Protein AF-A0AAF0R8W3-F1 (afdb_monomer)

Foldseek 3Di:
DDDDDDDPDQDPDPVCNVVVCVVVVVVVLVVQVVCCVVVVDWDKDWDADPVRDIDIDTDPVPPPPPVCVVPVPPPVVVVVVVPD

pLDDT: mean 76.19, std 20.66, range [38.41, 95.56]

Solvent-accessible surface area (backbone atoms only — not comparable to full-atom values): 5429 Å² total; per-residue (Å²): 134,84,86,74,91,73,76,100,62,88,65,80,55,64,68,62,36,52,56,47,48,56,55,49,52,53,52,49,54,50,50,49,49,53,47,24,67,76,66,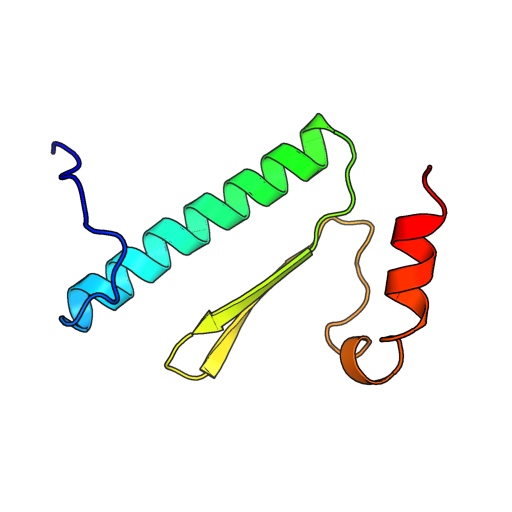72,39,92,45,76,48,81,45,75,42,100,83,71,49,80,45,77,50,57,36,90,87,55,78,68,55,89,70,47,70,81,79,36,70,67,57,59,60,53,60,68,60,69,78,112

Secondary structure (DSSP, 8-state):
-------SS---SHHHHHHHHHHHHHHHHHHHHHHHHHS----EEEEE-TTS-EEEEE-TT----TTTTTT-TTHHHHHHHS--

Organism: Solanum verrucosum (NCBI:txid315347)

Mean predicted aligned error: 10.3 Å

InterPro domains:
  IPR002100 Transcription factor, MADS-box [PF00319] (10-57)
  IPR002100 Transcription factor, MADS-box [PR00404] (3-23)
  IPR002100 Transcription factor, MADS-box [PR00404] (23-38)
  IPR002100 Transcription factor, MADS-box [PR00404] (38-59)
  IPR002100 Transcription factor, MADS-box [PS00350] (3-57)
  IPR002100 Transcription factor, MADS-box [PS50066] (1-61)
  IPR002100 Transcription factor, MADS-box [SM00432] (1-60)
  IPR033896 MADS MEF2-like, N-terminal [cd00265] (3-60)
  IPR036879 Transcription factor, MADS-box superfamily [G3DSA:3.40.1810.10] (13-74)
  IPR036879 Transcription factor, MADS-box superfamily [SSF55455] (3-67)
  IPR050142 MADS-box/MEF2 Transcription Factor [PTHR48019] (3-60)

Radius of gyration: 16.14 Å; Cα contacts (8 Å, |Δi|>4): 46; chains: 1; bounding box: 29×28×39 Å

Nearest PDB structures (foldseek):
  6byy-assembly1_B  TM=8.427E-01  e=4.262E-06  Homo sapiens
  1egw-assembly1_B  TM=8.252E-01  e=3.727E-06  Homo sapiens
  6wc2-assembly2_C  TM=8.352E-01  e=3.986E-06  Homo sapiens
  1hbx-assembly1_A  TM=7.666E-01  e=7.786E-06  Homo sapiens
  1mnm-assembly1_B  TM=7.300E-01  e=5.957E-06  Saccharomyces cerevisiae

Structure (mmCIF, N/CA/C/O backbone):
data_AF-A0AAF0R8W3-F1
#
_entry.id   AF-A0AAF0R8W3-F1
#
loop_
_atom_site.group_PDB
_atom_site.id
_atom_site.type_symbol
_atom_site.label_atom_id
_atom_site.label_alt_id
_atom_site.label_comp_id
_atom_site.label_asym_id
_atom_site.label_entity_id
_atom_site.label_seq_id
_atom_site.pdbx_PDB_ins_code
_atom_site.Cartn_x
_atom_site.Cartn_y
_atom_site.Cartn_z
_atom_site.occupancy
_atom_site.B_iso_or_equiv
_atom_site.auth_seq_id
_atom_site.auth_comp_id
_atom_site.auth_asym_id
_atom_site.auth_atom_id
_atom_site.pdbx_PDB_model_num
ATOM 1 N N . MET A 1 1 ? 10.220 9.554 16.676 1.00 56.62 1 MET A N 1
ATOM 2 C CA . MET A 1 1 ? 9.225 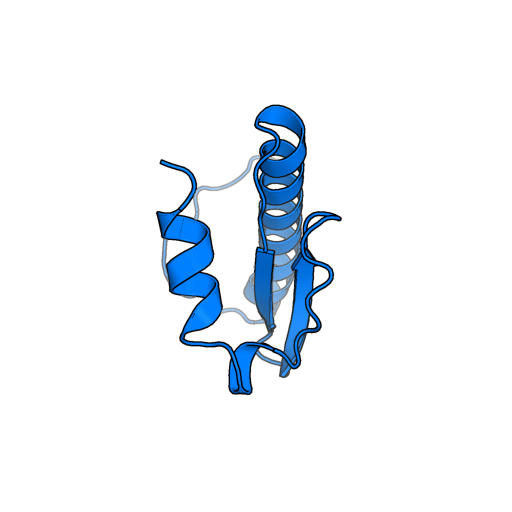8.686 17.350 1.00 56.62 1 MET A CA 1
ATOM 3 C C . MET A 1 1 ? 9.517 7.242 16.952 1.00 56.62 1 MET A C 1
ATOM 5 O O . MET A 1 1 ? 9.505 6.950 15.763 1.00 56.62 1 MET A O 1
ATOM 9 N N . VAL A 1 2 ? 9.872 6.373 17.900 1.00 80.88 2 VAL A N 1
ATOM 10 C CA . VAL A 1 2 ? 10.235 4.969 17.622 1.00 80.88 2 VAL A CA 1
ATOM 11 C C . VAL A 1 2 ? 8.977 4.165 17.279 1.00 80.88 2 VAL A C 1
ATOM 13 O O . VAL A 1 2 ? 7.938 4.317 17.921 1.00 80.88 2 VAL A O 1
ATOM 16 N N . ARG A 1 3 ? 9.046 3.319 16.244 1.00 79.62 3 ARG A N 1
ATOM 17 C CA . ARG A 1 3 ? 7.945 2.427 15.857 1.00 79.62 3 ARG A CA 1
ATOM 18 C C . ARG A 1 3 ? 7.873 1.265 16.849 1.00 79.62 3 ARG A C 1
ATOM 20 O O . ARG A 1 3 ? 8.689 0.354 16.780 1.00 79.62 3 ARG A O 1
ATOM 27 N N . GLY A 1 4 ? 6.888 1.288 17.745 1.00 85.00 4 GLY A N 1
ATOM 28 C CA . GLY A 1 4 ? 6.609 0.159 18.634 1.00 85.00 4 GLY A CA 1
ATOM 29 C C . GLY A 1 4 ? 6.216 -1.100 17.851 1.00 85.00 4 GLY A C 1
ATOM 30 O O . GLY A 1 4 ? 5.532 -1.016 16.823 1.00 85.00 4 GLY A O 1
ATOM 31 N N . LYS A 1 5 ? 6.652 -2.270 18.330 1.00 87.62 5 LYS A N 1
ATOM 32 C CA . LYS A 1 5 ? 6.202 -3.569 17.813 1.00 87.62 5 LYS A CA 1
ATOM 33 C C . LYS A 1 5 ? 4.708 -3.719 18.117 1.00 87.62 5 LYS A C 1
ATOM 35 O O . LYS A 1 5 ? 4.272 -3.441 19.227 1.00 87.62 5 LYS A O 1
ATOM 40 N N . VAL A 1 6 ? 3.929 -4.132 17.121 1.00 89.12 6 VAL A N 1
ATOM 41 C CA . VAL A 1 6 ? 2.486 -4.381 17.261 1.00 89.12 6 VAL A CA 1
ATOM 42 C C . VAL A 1 6 ? 2.249 -5.868 17.052 1.00 89.12 6 VAL A C 1
ATOM 44 O O . VAL A 1 6 ? 2.785 -6.440 16.102 1.00 89.12 6 VAL A O 1
ATOM 47 N N . GLU A 1 7 ? 1.458 -6.486 17.921 1.00 92.81 7 GLU A N 1
ATOM 48 C CA . GLU A 1 7 ? 1.031 -7.877 17.762 1.00 92.81 7 GLU A CA 1
ATOM 49 C C . GLU A 1 7 ? 0.184 -8.055 16.495 1.00 92.81 7 GLU A C 1
ATOM 51 O O . GLU A 1 7 ? -0.588 -7.174 16.107 1.00 92.81 7 GLU A O 1
ATOM 56 N N . MET A 1 8 ? 0.302 -9.213 15.845 1.00 92.88 8 MET A N 1
ATOM 57 C CA . MET A 1 8 ? -0.485 -9.542 14.655 1.00 92.88 8 MET A CA 1
ATOM 58 C C . MET A 1 8 ? -1.867 -10.066 15.049 1.00 92.88 8 MET A C 1
ATOM 60 O O . MET A 1 8 ? -2.198 -11.228 14.853 1.00 92.88 8 MET A O 1
ATOM 64 N N . LYS A 1 9 ? -2.675 -9.168 15.614 1.00 94.81 9 LYS A N 1
ATOM 65 C CA . LYS A 1 9 ? -4.086 -9.383 15.947 1.00 94.81 9 LYS A CA 1
ATOM 66 C C . LYS A 1 9 ? -4.926 -8.181 15.524 1.00 94.81 9 LYS A C 1
ATOM 68 O O . LYS A 1 9 ? -4.400 -7.115 15.189 1.00 94.81 9 LYS A O 1
ATOM 73 N N . ARG A 1 10 ? -6.251 -8.335 15.527 1.00 91.69 10 ARG A N 1
ATOM 74 C CA . ARG A 1 10 ? -7.171 -7.223 15.253 1.00 91.69 10 ARG A CA 1
ATOM 75 C C . ARG A 1 10 ? -6.973 -6.123 16.303 1.00 91.69 10 ARG A C 1
ATOM 77 O O . ARG A 1 10 ? -7.053 -6.381 17.495 1.00 91.69 10 ARG A O 1
ATOM 84 N N . ILE A 1 11 ? -6.760 -4.885 15.854 1.00 94.00 11 ILE A N 1
ATOM 85 C CA . ILE A 1 11 ? -6.685 -3.718 16.747 1.00 94.00 11 ILE A CA 1
ATOM 86 C C . ILE A 1 11 ? -8.095 -3.400 17.249 1.00 94.00 11 ILE A C 1
ATOM 88 O O . ILE A 1 11 ? -8.986 -3.123 16.442 1.00 94.00 11 ILE A O 1
ATOM 92 N N . GLU A 1 12 ? -8.299 -3.420 18.561 1.00 94.81 12 GLU A N 1
ATOM 93 C CA . GLU A 1 12 ? -9.609 -3.191 19.182 1.00 94.81 12 GLU A CA 1
ATOM 94 C C . GLU A 1 12 ? -10.027 -1.721 19.099 1.00 94.81 12 GLU A C 1
ATOM 96 O O . GLU A 1 12 ? -11.104 -1.408 18.581 1.00 94.81 12 GLU A O 1
ATOM 101 N N . ASN A 1 13 ? -9.127 -0.815 19.497 1.00 94.50 13 ASN A N 1
ATOM 102 C CA . ASN A 1 13 ? -9.358 0.626 19.459 1.00 94.50 13 ASN A CA 1
ATOM 103 C C . ASN A 1 13 ? -9.619 1.113 18.021 1.00 94.50 13 ASN A C 1
ATOM 105 O O . ASN A 1 13 ? -8.766 0.988 17.136 1.00 94.50 13 ASN A O 1
ATOM 109 N N . ALA A 1 14 ? -10.800 1.693 17.793 1.00 92.88 14 ALA A N 1
ATOM 110 C CA . ALA A 1 14 ? -11.255 2.106 16.469 1.00 92.88 14 ALA A CA 1
ATOM 111 C C . ALA A 1 14 ? -10.381 3.206 15.840 1.00 92.88 14 ALA A C 1
ATOM 113 O O . ALA A 1 14 ? -10.048 3.115 14.656 1.00 92.88 14 ALA A O 1
ATOM 114 N N . THR A 1 15 ? -9.951 4.199 16.622 1.00 94.56 15 THR A N 1
ATOM 115 C CA . THR A 1 15 ? -9.102 5.306 16.154 1.00 94.56 15 THR A CA 1
ATOM 116 C C . THR A 1 15 ? -7.726 4.793 15.742 1.00 94.56 15 THR A C 1
ATOM 118 O O . THR A 1 15 ? -7.277 5.033 14.618 1.00 94.56 15 THR A O 1
ATOM 121 N N . SER A 1 16 ? -7.086 3.991 16.599 1.00 93.25 16 SER A N 1
ATOM 122 C CA . SER A 1 16 ? -5.799 3.357 16.293 1.00 93.25 16 SER A CA 1
ATOM 123 C C . SER A 1 16 ? -5.903 2.419 15.091 1.00 93.25 16 SER A C 1
ATOM 125 O O . SER A 1 16 ? -4.996 2.383 14.256 1.00 93.25 16 SER A O 1
ATOM 127 N N . ARG A 1 17 ? -7.023 1.698 14.946 1.00 93.88 17 ARG A N 1
ATOM 128 C CA . ARG A 1 17 ? -7.294 0.835 13.791 1.00 93.88 17 ARG A CA 1
ATOM 129 C C . ARG A 1 17 ? -7.418 1.643 12.501 1.00 93.88 17 ARG A C 1
ATOM 131 O O . ARG A 1 17 ? -6.814 1.255 11.506 1.00 93.88 17 ARG A O 1
ATOM 138 N N . GLN A 1 18 ? -8.131 2.769 12.512 1.00 93.56 18 GLN A N 1
ATOM 139 C CA . GLN A 1 18 ? -8.290 3.636 11.341 1.00 93.56 18 GLN A CA 1
ATOM 140 C C . GLN A 1 18 ? -6.959 4.262 10.909 1.00 93.56 18 GLN A C 1
ATOM 142 O O . GLN A 1 18 ? -6.605 4.200 9.732 1.00 93.56 18 GLN A O 1
ATOM 147 N N . VAL A 1 19 ? -6.184 4.809 11.849 1.00 93.75 19 VAL A N 1
ATOM 148 C CA . VAL A 1 19 ? -4.855 5.371 11.555 1.00 93.75 19 VAL A CA 1
ATOM 149 C C . VAL A 1 19 ? -3.916 4.287 11.023 1.00 93.75 19 VAL A C 1
ATOM 151 O O . VAL A 1 19 ? -3.221 4.496 10.026 1.00 93.75 19 VAL A O 1
ATOM 154 N N . THR A 1 20 ? -3.914 3.108 11.653 1.00 93.88 20 THR A N 1
ATOM 155 C CA . THR A 1 20 ? -3.094 1.975 11.206 1.00 93.88 20 THR A CA 1
ATOM 156 C C . THR A 1 20 ? -3.503 1.497 9.819 1.00 93.88 20 THR A C 1
ATOM 158 O O . THR A 1 20 ? -2.626 1.261 8.991 1.00 93.88 20 THR A O 1
ATOM 161 N N . PHE A 1 21 ? -4.805 1.396 9.541 1.00 93.94 21 PHE A N 1
ATOM 162 C CA . PHE A 1 21 ? -5.326 1.044 8.224 1.00 93.94 21 PHE A CA 1
ATOM 163 C C . PHE A 1 21 ? -4.811 2.017 7.164 1.00 93.94 21 PHE A C 1
ATOM 165 O O . PHE A 1 21 ? -4.207 1.576 6.193 1.00 93.94 21 PHE A O 1
ATOM 172 N N . SER A 1 22 ? -4.945 3.328 7.384 1.00 94.00 22 SER A N 1
ATOM 173 C CA . SER A 1 22 ? -4.460 4.342 6.442 1.00 94.00 22 SER A CA 1
ATOM 174 C C 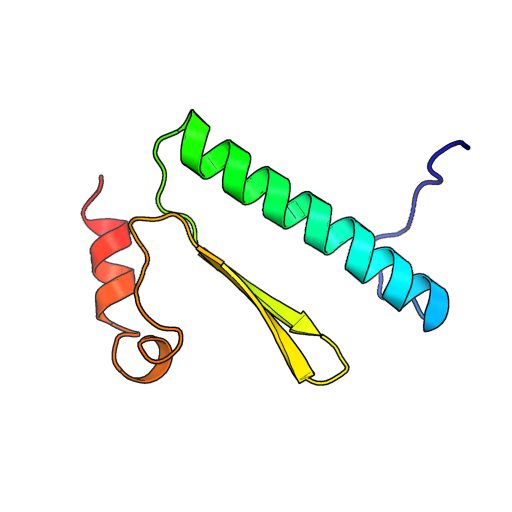. SER A 1 22 ? -2.955 4.223 6.185 1.00 94.00 22 SER A C 1
ATOM 176 O O . SER A 1 22 ? -2.530 4.204 5.031 1.00 94.00 22 SER A O 1
ATOM 178 N N . LYS A 1 23 ? -2.145 4.074 7.244 1.00 94.44 23 LYS A N 1
ATOM 179 C CA . LYS A 1 23 ? -0.684 3.933 7.124 1.00 94.44 23 LYS A CA 1
ATOM 180 C C . LYS A 1 23 ? -0.283 2.645 6.397 1.00 94.44 23 LYS A C 1
ATOM 182 O O . LYS A 1 23 ? 0.538 2.692 5.484 1.00 94.44 23 LYS A O 1
ATOM 187 N N . ARG A 1 24 ? -0.859 1.496 6.775 1.00 94.69 24 ARG A N 1
ATOM 188 C CA . ARG A 1 24 ? -0.533 0.193 6.168 1.00 94.69 24 ARG A CA 1
ATOM 189 C C . ARG A 1 24 ? -1.010 0.109 4.723 1.00 94.69 24 ARG A C 1
ATOM 191 O O . ARG A 1 24 ? -0.230 -0.307 3.879 1.00 94.69 24 ARG A O 1
ATOM 198 N N . ARG A 1 25 ? -2.231 0.563 4.427 1.00 94.94 25 ARG A N 1
ATOM 199 C CA . ARG A 1 25 ? -2.783 0.631 3.065 1.00 94.94 25 ARG A CA 1
ATOM 200 C C . ARG A 1 25 ? -1.851 1.403 2.134 1.00 94.94 25 ARG A C 1
ATOM 202 O O . ARG A 1 25 ? -1.496 0.891 1.081 1.00 94.94 25 ARG A O 1
ATOM 209 N N . ASN A 1 26 ? -1.407 2.592 2.551 1.00 95.12 26 ASN A N 1
ATOM 210 C CA . ASN A 1 26 ? -0.477 3.400 1.759 1.00 95.12 26 ASN A CA 1
ATOM 211 C C . ASN A 1 26 ? 0.867 2.681 1.554 1.00 95.12 26 ASN A C 1
ATOM 213 O O . ASN A 1 26 ? 1.410 2.695 0.454 1.00 95.12 26 ASN A O 1
ATOM 217 N N . GLY A 1 27 ? 1.390 2.024 2.595 1.00 95.56 27 GLY A N 1
ATOM 218 C CA . GLY A 1 27 ? 2.621 1.235 2.497 1.00 95.56 27 GLY A CA 1
ATOM 219 C C . GLY A 1 27 ? 2.509 0.059 1.521 1.00 95.56 27 GLY A C 1
ATOM 220 O O . GLY A 1 27 ? 3.407 -0.140 0.710 1.00 95.56 27 GLY A O 1
ATOM 221 N N . VAL A 1 28 ? 1.401 -0.685 1.562 1.00 94.50 28 VAL A N 1
ATOM 222 C CA . VAL A 1 28 ? 1.143 -1.811 0.649 1.00 94.50 28 VAL A CA 1
ATOM 223 C C . VAL A 1 28 ? 0.982 -1.322 -0.787 1.00 94.50 28 VAL A C 1
ATOM 225 O O . VAL A 1 28 ? 1.616 -1.879 -1.674 1.00 94.50 28 VAL A O 1
ATOM 228 N N . MET A 1 29 ? 0.210 -0.255 -1.023 1.00 93.06 29 MET A N 1
ATOM 229 C CA . MET A 1 29 ? 0.075 0.335 -2.363 1.00 93.06 29 MET A CA 1
ATOM 230 C C . MET A 1 29 ? 1.429 0.765 -2.929 1.00 93.06 29 MET A C 1
ATOM 232 O O . MET A 1 29 ? 1.730 0.472 -4.081 1.00 93.06 29 MET A O 1
ATOM 236 N N . LYS A 1 30 ? 2.280 1.396 -2.109 1.00 95.38 30 LYS A N 1
ATOM 237 C CA . LYS A 1 30 ? 3.630 1.777 -2.533 1.00 95.38 30 LYS A CA 1
ATOM 238 C C . LYS A 1 30 ? 4.469 0.553 -2.913 1.00 95.38 30 LYS A C 1
ATOM 240 O O . LYS A 1 30 ? 5.153 0.586 -3.926 1.00 95.38 30 LYS A O 1
ATOM 245 N N . LYS A 1 31 ? 4.392 -0.533 -2.138 1.00 94.50 31 LYS A N 1
ATOM 246 C CA . LYS A 1 31 ? 5.107 -1.780 -2.446 1.00 94.50 31 LYS A CA 1
ATOM 247 C C . LYS A 1 31 ? 4.591 -2.476 -3.700 1.00 94.50 31 LYS A C 1
ATOM 249 O O . LYS A 1 31 ? 5.403 -2.950 -4.483 1.00 94.50 31 LYS A O 1
ATOM 254 N N . ALA A 1 32 ? 3.278 -2.493 -3.914 1.00 90.62 32 ALA A N 1
ATOM 255 C CA . ALA A 1 32 ? 2.681 -3.010 -5.142 1.00 90.62 32 ALA A CA 1
ATOM 256 C C . ALA A 1 32 ? 3.150 -2.213 -6.369 1.00 90.62 32 ALA A C 1
ATOM 258 O O . ALA A 1 32 ? 3.514 -2.805 -7.381 1.00 90.62 32 ALA A O 1
ATOM 259 N N . TYR A 1 33 ? 3.219 -0.884 -6.249 1.00 92.00 33 TYR A N 1
ATOM 260 C CA . TYR A 1 33 ? 3.768 -0.018 -7.288 1.00 92.00 33 TYR A CA 1
ATOM 261 C C . TYR A 1 33 ? 5.257 -0.286 -7.545 1.00 92.00 33 TYR A C 1
ATOM 263 O O . TYR A 1 33 ? 5.635 -0.548 -8.683 1.00 92.00 33 TYR A O 1
ATOM 271 N N . GLU A 1 34 ? 6.091 -0.289 -6.498 1.00 94.19 34 GLU A N 1
ATOM 272 C CA . GLU A 1 34 ? 7.525 -0.607 -6.603 1.00 94.19 34 GLU A CA 1
ATOM 273 C C . GLU A 1 34 ? 7.740 -1.953 -7.313 1.00 94.19 34 GLU A C 1
ATOM 275 O O . GLU A 1 34 ? 8.535 -2.026 -8.242 1.00 94.19 34 GLU A O 1
ATOM 280 N N . LEU A 1 35 ? 6.986 -2.992 -6.940 1.00 90.12 35 LEU A N 1
ATOM 281 C CA . LEU A 1 35 ? 7.069 -4.312 -7.567 1.00 90.12 35 LEU A CA 1
ATOM 282 C C . LEU A 1 35 ? 6.669 -4.282 -9.048 1.00 90.12 35 LEU A C 1
ATOM 284 O O . LEU A 1 35 ? 7.358 -4.868 -9.879 1.00 90.12 35 LEU A O 1
ATOM 288 N N . SER A 1 36 ? 5.580 -3.582 -9.378 1.00 87.88 36 SER A N 1
ATOM 289 C CA . SER A 1 36 ? 5.118 -3.474 -10.764 1.00 87.88 36 SER A CA 1
ATOM 290 C C . SER A 1 36 ? 6.142 -2.793 -11.670 1.00 87.88 36 SER A C 1
ATOM 292 O O . SER A 1 36 ? 6.319 -3.218 -12.802 1.00 87.88 36 SER A O 1
ATOM 294 N N . VAL A 1 37 ? 6.856 -1.782 -11.162 1.00 88.62 37 VAL A N 1
ATOM 295 C CA . VAL A 1 37 ? 7.870 -1.055 -11.937 1.00 88.62 37 VAL A CA 1
ATOM 296 C C . VAL A 1 37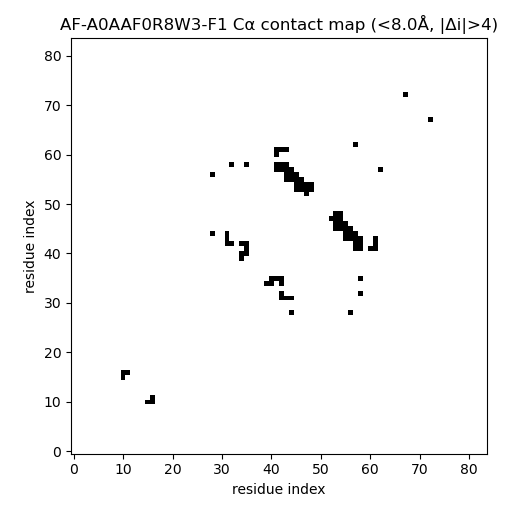 ? 9.187 -1.828 -12.002 1.00 88.62 37 VAL A C 1
ATOM 298 O O . VAL A 1 37 ? 9.787 -1.911 -13.066 1.00 88.62 37 VAL A O 1
ATOM 301 N N . LEU A 1 38 ? 9.651 -2.396 -10.884 1.00 93.00 38 LEU A N 1
ATOM 302 C CA . LEU A 1 38 ? 10.961 -3.055 -10.814 1.00 93.00 38 LEU A CA 1
ATOM 303 C C . LEU A 1 38 ? 11.010 -4.383 -11.571 1.00 93.00 38 LEU A C 1
ATOM 305 O O . LEU A 1 38 ? 12.058 -4.739 -12.100 1.00 93.00 38 LEU A O 1
ATOM 309 N N . CYS A 1 39 ? 9.904 -5.124 -11.592 1.00 90.00 39 CYS A N 1
ATOM 310 C CA . CYS A 1 39 ? 9.848 -6.464 -12.177 1.00 90.00 39 CYS A CA 1
ATOM 311 C C . CYS A 1 39 ? 8.972 -6.535 -13.434 1.00 90.00 39 CYS A C 1
ATOM 313 O O . CYS A 1 39 ? 8.688 -7.632 -13.899 1.00 90.00 39 CYS A O 1
ATOM 315 N N . ASP A 1 40 ? 8.492 -5.390 -13.929 1.00 84.75 40 ASP A N 1
ATOM 316 C CA . ASP A 1 40 ? 7.484 -5.285 -14.991 1.00 84.75 40 ASP A CA 1
ATOM 317 C C . ASP A 1 40 ? 6.251 -6.195 -14.786 1.00 84.75 40 ASP A C 1
ATOM 319 O O . ASP A 1 40 ? 5.641 -6.723 -15.718 1.00 84.75 40 ASP A O 1
ATOM 323 N N . ALA A 1 41 ? 5.889 -6.414 -13.520 1.00 81.12 41 ALA A N 1
ATOM 324 C CA . ALA A 1 41 ? 4.836 -7.340 -13.139 1.00 81.12 41 ALA A CA 1
ATOM 325 C C . ALA A 1 41 ? 3.455 -6.671 -13.200 1.00 81.12 41 ALA A C 1
ATOM 327 O O . ALA A 1 41 ? 3.252 -5.538 -12.746 1.00 81.12 41 ALA A O 1
ATOM 328 N N . GLN A 1 42 ? 2.460 -7.408 -13.695 1.00 81.69 42 GLN A N 1
ATOM 329 C CA . GLN A 1 42 ? 1.062 -6.994 -13.608 1.00 81.69 42 GLN A CA 1
ATOM 330 C C . GLN A 1 42 ? 0.541 -7.247 -12.188 1.00 81.69 42 GLN A C 1
ATOM 332 O O . GLN A 1 42 ? 0.453 -8.387 -11.740 1.00 81.69 42 GLN A O 1
ATOM 337 N N . VAL A 1 43 ? 0.207 -6.174 -11.468 1.00 82.50 43 VAL A N 1
ATOM 338 C CA . VAL A 1 43 ? -0.250 -6.232 -10.071 1.00 82.50 43 VAL A CA 1
ATOM 339 C C . VAL A 1 43 ? -1.563 -5.467 -9.921 1.00 82.50 43 VAL A C 1
ATOM 341 O O . VAL A 1 43 ? -1.664 -4.320 -10.361 1.00 82.50 43 VAL A O 1
ATOM 344 N N . ALA A 1 44 ? -2.538 -6.080 -9.247 1.00 85.88 44 ALA A N 1
ATOM 345 C CA . ALA A 1 44 ? -3.780 -5.447 -8.807 1.00 85.88 44 ALA A CA 1
ATOM 346 C C . ALA A 1 44 ? -3.994 -5.662 -7.301 1.00 85.88 44 ALA A C 1
ATOM 348 O O . ALA A 1 44 ? -3.655 -6.708 -6.749 1.00 85.88 44 ALA A O 1
ATOM 349 N N . LEU A 1 45 ? -4.561 -4.660 -6.628 1.00 85.19 45 LEU A N 1
ATOM 350 C CA . LEU A 1 45 ? -4.854 -4.675 -5.196 1.00 85.19 45 LEU A CA 1
ATOM 351 C C . LEU A 1 45 ? -6.242 -4.084 -4.946 1.00 85.19 45 LEU A C 1
ATOM 353 O O . LEU A 1 45 ? -6.515 -2.957 -5.356 1.00 85.19 45 LEU A O 1
ATOM 357 N N . ILE A 1 46 ? -7.084 -4.811 -4.211 1.00 87.81 46 ILE A N 1
ATOM 358 C CA . ILE A 1 46 ? -8.430 -4.383 -3.814 1.00 87.81 46 ILE A CA 1
ATOM 359 C C . ILE A 1 46 ? -8.530 -4.439 -2.288 1.00 87.81 46 ILE A C 1
ATOM 361 O O . ILE A 1 46 ? -8.233 -5.460 -1.671 1.00 87.81 46 ILE A O 1
ATOM 365 N N . ILE A 1 47 ? -8.929 -3.332 -1.659 1.00 87.94 47 ILE A N 1
ATOM 366 C CA . ILE A 1 47 ? -9.063 -3.214 -0.204 1.00 87.94 47 ILE A CA 1
ATOM 367 C C . ILE A 1 47 ? -10.408 -2.579 0.137 1.00 87.94 47 ILE A C 1
ATOM 369 O O . ILE A 1 47 ? -10.679 -1.435 -0.226 1.00 87.94 47 ILE A O 1
ATOM 373 N N . PHE A 1 48 ? -11.200 -3.278 0.946 1.00 87.62 48 PHE A N 1
ATOM 374 C CA . PHE A 1 48 ? -12.424 -2.742 1.531 1.00 87.62 48 PHE A CA 1
ATOM 375 C C . PHE A 1 48 ? -12.168 -2.210 2.940 1.00 87.62 48 PHE A C 1
ATOM 377 O O . PHE A 1 48 ? -11.580 -2.873 3.797 1.00 87.62 48 PHE A O 1
ATOM 384 N N . SER A 1 49 ? -12.616 -0.986 3.199 1.00 87.56 49 SER A N 1
ATOM 385 C CA . SER A 1 49 ? -12.682 -0.451 4.557 1.00 87.56 49 SER A CA 1
ATOM 386 C C . SER A 1 49 ? -13.861 -1.050 5.321 1.00 87.56 49 SER A C 1
ATOM 388 O O . SER A 1 49 ? -14.886 -1.375 4.733 1.00 87.56 49 SER A O 1
ATOM 390 N N . GLN A 1 50 ? -13.786 -1.053 6.656 1.00 80.94 50 GLN A N 1
ATOM 391 C CA . GLN A 1 50 ? -14.936 -1.361 7.522 1.00 80.94 50 GLN A CA 1
ATOM 392 C C . GLN A 1 50 ? -16.145 -0.441 7.274 1.00 80.94 50 GLN A C 1
ATOM 394 O O . GLN A 1 50 ? -17.259 -0.800 7.625 1.00 80.94 50 GLN A O 1
ATOM 399 N N . LYS A 1 51 ? -15.933 0.735 6.666 1.00 83.50 51 LYS A N 1
ATOM 400 C CA . LYS A 1 51 ? -17.000 1.666 6.262 1.00 83.50 51 LYS A CA 1
ATOM 401 C C . LYS A 1 51 ? -17.528 1.413 4.839 1.00 83.50 51 LYS A C 1
ATOM 403 O O . LYS A 1 51 ? -18.143 2.303 4.269 1.00 83.50 51 LYS A O 1
ATOM 408 N N . GLY A 1 52 ? -17.191 0.280 4.218 1.00 81.06 52 GLY A N 1
ATOM 409 C CA . GLY A 1 52 ? -17.602 -0.056 2.849 1.00 81.06 52 GLY A CA 1
ATOM 410 C C . GLY A 1 52 ? -16.891 0.733 1.744 1.00 81.06 52 GLY A C 1
ATOM 411 O O . GLY A 1 52 ? -17.210 0.571 0.574 1.00 81.06 52 GLY A O 1
ATOM 412 N N . LYS A 1 53 ? -15.907 1.581 2.078 1.00 87.25 53 LYS A N 1
ATOM 413 C CA . LYS A 1 53 ? -15.123 2.310 1.069 1.00 87.25 53 LYS A CA 1
ATOM 414 C C . LYS A 1 53 ? -14.172 1.364 0.338 1.00 87.25 53 LYS A C 1
ATOM 416 O O . LYS A 1 53 ? -13.347 0.719 0.992 1.00 87.25 53 LYS A O 1
ATOM 421 N N . LEU A 1 54 ? -14.274 1.341 -0.988 1.00 85.56 54 LEU A N 1
ATOM 422 C CA . LEU A 1 54 ? -13.374 0.630 -1.891 1.00 85.56 54 LEU A CA 1
ATOM 423 C C . LEU A 1 54 ? -12.095 1.443 -2.113 1.00 85.56 54 LEU A C 1
ATOM 425 O O . LEU A 1 54 ? -12.137 2.637 -2.407 1.00 85.56 54 LEU A O 1
ATOM 429 N N . PHE A 1 55 ? -10.953 0.781 -1.988 1.00 87.12 55 PHE A N 1
ATOM 430 C CA . PHE A 1 55 ? -9.656 1.307 -2.381 1.00 87.12 55 PHE A CA 1
ATOM 431 C C . PHE A 1 55 ? -8.993 0.318 -3.326 1.00 87.12 55 PHE A C 1
ATOM 433 O O . PHE A 1 55 ? -8.804 -0.839 -2.958 1.00 87.12 55 PHE A O 1
ATOM 440 N N . GLN A 1 56 ? -8.613 0.785 -4.510 1.00 85.75 56 GLN A N 1
ATOM 441 C CA . GLN A 1 56 ? -8.010 -0.055 -5.537 1.00 85.75 56 GLN A CA 1
ATOM 442 C C . GLN A 1 56 ? -6.698 0.539 -6.046 1.00 85.75 56 GLN A C 1
ATOM 444 O O . GLN A 1 56 ? -6.530 1.758 -6.084 1.00 85.75 56 GLN A O 1
ATOM 449 N N . PHE A 1 57 ? -5.776 -0.338 -6.422 1.00 86.81 57 PHE A N 1
ATOM 450 C CA . PHE A 1 57 ? -4.564 -0.016 -7.166 1.00 86.81 57 PHE A CA 1
ATOM 451 C C . PHE A 1 57 ? -4.416 -1.031 -8.296 1.00 86.81 57 PHE A C 1
ATOM 453 O O . PHE A 1 57 ? -4.657 -2.220 -8.086 1.00 86.81 57 PHE A O 1
ATOM 460 N N . SER A 1 58 ? -4.008 -0.559 -9.469 1.00 84.56 58 SER A N 1
ATOM 461 C CA . SER A 1 58 ? -3.768 -1.399 -10.632 1.00 84.56 58 SER A CA 1
ATOM 462 C C . SER A 1 58 ? -2.585 -0.864 -11.427 1.00 84.56 58 SER A C 1
ATOM 464 O O . SER A 1 58 ? -2.480 0.347 -11.634 1.00 84.56 58 SER A O 1
ATOM 466 N N . SER A 1 59 ? -1.692 -1.754 -11.855 1.00 80.38 59 SER A N 1
ATOM 467 C CA . SER A 1 59 ? -0.662 -1.428 -12.846 1.00 80.38 59 SER A CA 1
ATOM 468 C C . SER A 1 59 ? -1.327 -1.101 -14.190 1.00 80.38 59 SER A C 1
ATOM 470 O O . SER A 1 59 ? -2.354 -1.681 -14.530 1.00 80.38 59 SER A O 1
ATOM 472 N N . SER A 1 60 ? -0.763 -0.174 -14.964 1.00 64.75 60 SER A N 1
ATOM 473 C CA . SER A 1 60 ? -1.348 0.447 -16.169 1.00 64.75 60 SER A CA 1
ATOM 474 C C . SER A 1 60 ? -1.820 -0.522 -17.264 1.00 64.75 60 SER A C 1
ATOM 476 O O . SER A 1 60 ? -2.635 -0.134 -18.098 1.00 64.75 60 SER A O 1
ATOM 478 N N . ARG A 1 61 ? -1.370 -1.784 -17.260 1.00 57.50 61 ARG A N 1
ATOM 479 C CA . ARG A 1 61 ? -1.870 -2.832 -18.176 1.00 57.50 61 ARG A CA 1
ATOM 480 C C . ARG A 1 61 ? -3.162 -3.504 -17.703 1.00 57.50 61 ARG A C 1
ATOM 482 O O . ARG A 1 61 ? -3.904 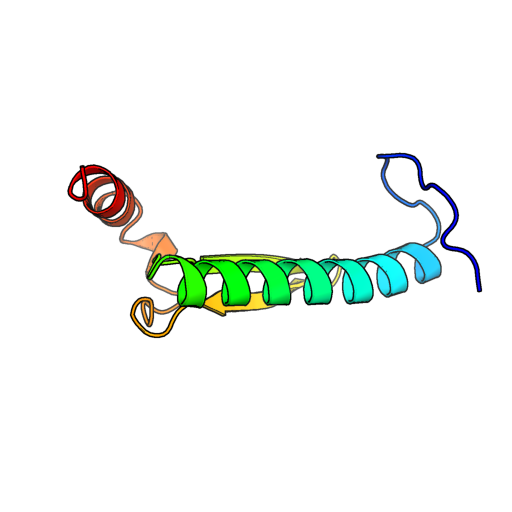-4.044 -18.512 1.00 57.50 61 ARG A O 1
ATOM 489 N N . LEU A 1 62 ? -3.457 -3.434 -16.409 1.00 54.75 62 LEU A N 1
ATOM 490 C CA . LEU A 1 62 ? -4.667 -3.943 -15.773 1.00 54.75 62 LEU A CA 1
ATOM 491 C C . LEU A 1 62 ? -5.694 -2.807 -15.628 1.00 54.75 62 LEU A C 1
ATOM 493 O O . LEU A 1 62 ? -6.207 -2.537 -14.546 1.00 54.75 62 LEU A O 1
ATOM 497 N N . HIS A 1 63 ? -6.038 -2.130 -16.723 1.00 49.53 63 HIS A N 1
ATOM 498 C CA . HIS A 1 63 ? -7.268 -1.330 -16.776 1.00 49.53 63 HIS A CA 1
ATOM 499 C C . HIS A 1 63 ? -8.469 -2.240 -17.093 1.00 49.53 63 HIS A C 1
ATOM 501 O O . HIS A 1 63 ? -9.321 -1.912 -17.913 1.00 49.53 63 HIS A O 1
ATOM 507 N N . LEU A 1 64 ? -8.512 -3.428 -16.478 1.00 47.47 64 LEU A N 1
ATOM 508 C CA . LEU A 1 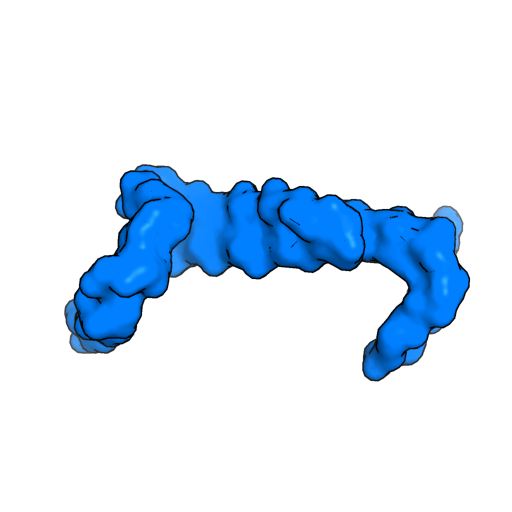64 ? -9.734 -4.210 -16.416 1.00 47.47 64 LEU A CA 1
ATOM 509 C C . LEU A 1 64 ? -10.515 -3.654 -15.234 1.00 47.47 6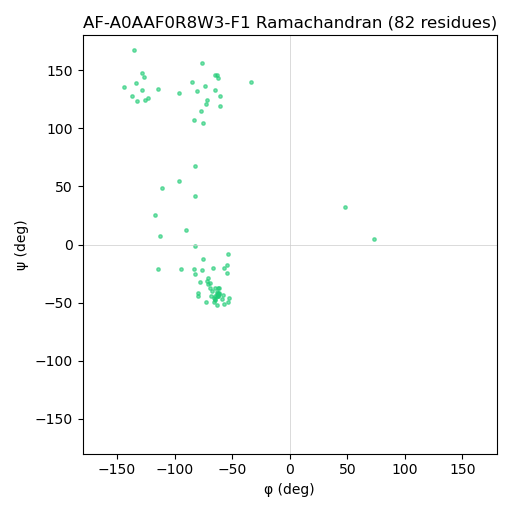4 LEU A C 1
ATOM 511 O O . LEU A 1 64 ? -10.125 -3.782 -14.074 1.00 47.47 64 LEU A O 1
ATOM 515 N N . THR A 1 65 ? -11.566 -2.936 -15.596 1.00 41.47 65 THR A N 1
ATOM 516 C CA . THR A 1 65 ? -12.624 -2.430 -14.740 1.00 41.47 65 THR A CA 1
ATOM 517 C C . THR A 1 65 ? -12.921 -3.391 -13.589 1.00 41.47 65 THR A C 1
ATOM 519 O O . THR A 1 65 ? -12.985 -4.609 -13.760 1.00 41.47 65 THR A O 1
ATOM 522 N N . ALA A 1 66 ? -13.155 -2.830 -12.403 1.00 46.78 66 ALA A N 1
ATOM 523 C CA . ALA A 1 66 ? -13.639 -3.561 -11.232 1.00 46.78 66 ALA A CA 1
ATOM 524 C C . ALA A 1 66 ? -14.940 -4.364 -11.501 1.00 46.78 66 ALA A C 1
ATOM 526 O O . ALA A 1 66 ? -15.326 -5.196 -10.681 1.00 46.78 66 ALA A O 1
ATOM 527 N N . ASP A 1 67 ? -15.565 -4.176 -12.668 1.00 42.44 67 ASP A N 1
ATOM 528 C CA . ASP A 1 67 ? -16.711 -4.927 -13.184 1.00 42.44 67 ASP A CA 1
ATOM 529 C C . ASP A 1 67 ? -16.361 -6.329 -13.726 1.00 42.44 67 ASP A C 1
ATOM 531 O O . ASP A 1 67 ? -17.219 -7.209 -13.755 1.00 42.44 67 ASP A O 1
ATOM 535 N N . ALA A 1 68 ? -15.106 -6.601 -14.107 1.00 45.06 68 ALA A N 1
ATOM 536 C CA . ALA A 1 68 ? -14.717 -7.892 -14.690 1.00 45.06 68 ALA A CA 1
ATOM 537 C C . ALA A 1 68 ? -14.607 -9.038 -13.662 1.00 45.06 68 ALA A C 1
ATOM 539 O O . ALA A 1 68 ? -14.565 -10.211 -14.035 1.00 45.06 68 ALA A O 1
ATOM 540 N N . THR A 1 69 ? -14.610 -8.729 -12.361 1.00 46.47 69 THR A N 1
ATOM 541 C CA . THR A 1 69 ? -14.552 -9.736 -11.287 1.00 46.47 69 THR A CA 1
ATOM 542 C C . THR A 1 69 ? -15.807 -10.621 -11.227 1.00 46.47 69 THR A C 1
ATOM 544 O O . THR A 1 69 ? -15.742 -11.718 -10.681 1.00 46.47 69 THR A O 1
ATOM 547 N N . LEU A 1 70 ? -16.938 -10.179 -11.799 1.00 44.84 70 LEU A N 1
ATOM 548 C CA . LEU A 1 70 ? -18.202 -10.932 -11.793 1.00 44.84 70 LEU A CA 1
ATOM 549 C C . LEU A 1 70 ? -18.428 -11.800 -13.044 1.00 44.84 70 LEU A C 1
ATOM 551 O O . LEU A 1 70 ? -19.178 -12.767 -12.959 1.00 44.84 70 LEU A O 1
ATOM 555 N N . SER A 1 71 ? -17.764 -11.527 -14.173 1.00 44.56 71 SER A N 1
ATOM 556 C CA . SER A 1 71 ? -17.915 -12.312 -15.416 1.00 44.56 71 SER A CA 1
ATOM 557 C C . SER A 1 71 ? -16.657 -13.083 -15.844 1.00 44.56 71 SER A C 1
ATOM 559 O O . SER A 1 71 ? -16.773 -14.071 -16.565 1.00 44.56 71 SER A O 1
ATOM 561 N N . HIS A 1 72 ? -15.459 -12.701 -15.380 1.00 46.00 72 HIS A N 1
ATOM 562 C CA . HIS A 1 72 ? -14.171 -13.244 -15.851 1.00 46.00 72 HIS A CA 1
ATOM 563 C C . HIS A 1 72 ? -13.357 -13.985 -14.779 1.00 46.00 72 HIS A C 1
ATOM 565 O O . HIS A 1 72 ? -12.139 -14.120 -14.914 1.00 46.00 72 HIS A O 1
ATOM 571 N N . GLY A 1 73 ? -14.005 -14.528 -13.741 1.00 41.94 73 GLY A N 1
ATOM 572 C CA . GLY A 1 73 ? -13.343 -15.385 -12.745 1.00 41.94 73 GLY A CA 1
ATOM 573 C C . GLY A 1 73 ? -12.593 -16.580 -13.357 1.00 41.94 73 GLY 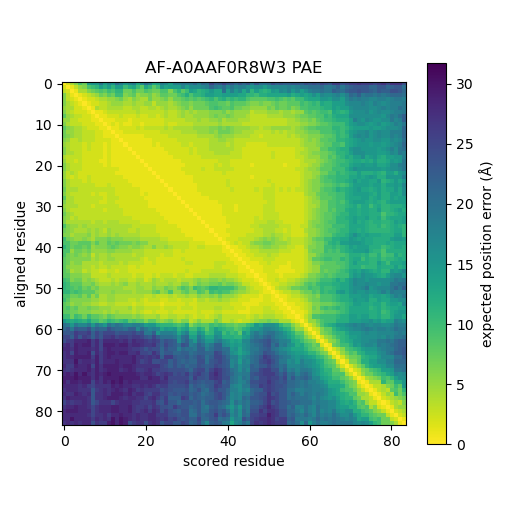A C 1
ATOM 574 O O . GLY A 1 73 ? -11.614 -17.049 -12.784 1.00 41.94 73 GLY A O 1
ATOM 575 N N . LEU A 1 74 ? -12.989 -17.019 -14.558 1.00 43.81 74 LEU A N 1
ATOM 576 C CA . LEU A 1 74 ? -12.267 -18.040 -15.314 1.00 43.81 74 LEU A CA 1
ATOM 577 C C . LEU A 1 74 ? -11.038 -17.473 -16.049 1.00 43.81 74 LEU A C 1
ATOM 579 O O . LEU A 1 74 ? -9.987 -18.089 -16.018 1.00 43.81 74 LEU A O 1
ATOM 583 N N . PHE A 1 75 ? -11.109 -16.293 -16.671 1.00 42.00 75 PHE A N 1
ATOM 584 C CA . PHE A 1 75 ? -10.082 -15.831 -17.623 1.00 42.00 75 PHE A CA 1
ATOM 585 C C . PHE A 1 75 ? -8.798 -15.305 -16.954 1.00 42.00 75 PHE A C 1
ATOM 587 O O . PHE A 1 75 ? -7.700 -15.484 -17.478 1.00 42.00 75 PHE A O 1
ATOM 594 N N . VAL A 1 76 ? -8.911 -14.700 -15.765 1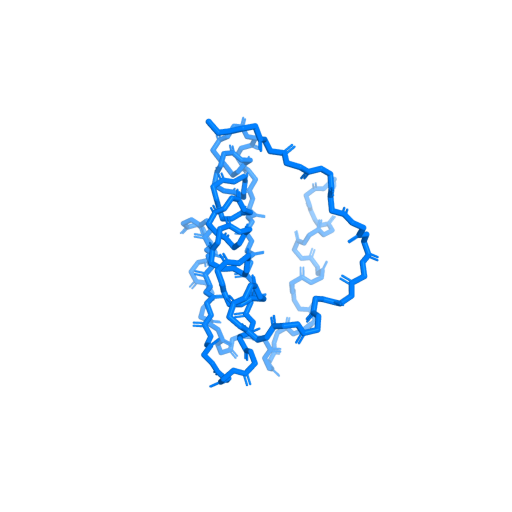.00 48.19 76 VAL A N 1
ATOM 595 C CA . VAL A 1 76 ? -7.750 -14.172 -15.018 1.00 48.19 76 VAL A CA 1
ATOM 596 C C . VAL A 1 76 ? -6.858 -15.303 -14.497 1.00 48.19 76 VAL A C 1
ATOM 598 O O . VAL A 1 76 ? -5.636 -15.165 -14.481 1.00 48.19 76 VAL A O 1
ATOM 601 N N . LEU A 1 77 ? -7.450 -16.449 -14.145 1.00 44.22 77 LEU A N 1
ATOM 602 C CA . LEU A 1 77 ? -6.692 -17.636 -13.752 1.00 44.22 77 LEU A CA 1
ATOM 603 C C . LEU A 1 77 ? -5.864 -18.186 -14.929 1.00 44.22 77 LEU A C 1
ATOM 605 O O . LEU A 1 77 ? -4.720 -18.580 -14.733 1.00 44.22 77 LEU A O 1
ATOM 609 N N . PHE A 1 78 ? -6.397 -18.141 -16.158 1.00 40.66 78 PHE A N 1
ATOM 610 C CA . PHE A 1 78 ? -5.662 -18.560 -17.359 1.00 40.66 78 PHE A CA 1
ATOM 611 C C . PHE A 1 78 ? -4.516 -17.602 -17.717 1.00 40.66 78 PHE A C 1
ATOM 613 O O . PHE A 1 78 ? -3.445 -18.055 -18.115 1.00 40.66 78 PHE A O 1
ATOM 620 N N . TYR A 1 79 ? -4.694 -16.289 -17.539 1.00 40.00 79 TYR A N 1
ATOM 621 C CA . TYR A 1 79 ? -3.662 -15.316 -17.919 1.00 40.00 79 TYR A CA 1
ATOM 622 C C . TYR A 1 79 ? -2.438 -15.342 -16.988 1.00 40.00 79 TYR A C 1
ATOM 624 O O . TYR A 1 79 ? -1.317 -15.130 -17.441 1.00 40.00 79 TYR A O 1
ATOM 632 N N . VAL A 1 80 ? -2.629 -15.657 -15.700 1.00 44.09 80 VAL A N 1
ATOM 633 C CA . VAL A 1 80 ? -1.519 -15.845 -14.746 1.00 44.09 80 VAL A CA 1
ATOM 634 C C . VAL A 1 80 ? -0.740 -17.141 -15.025 1.00 44.09 80 VAL A C 1
ATOM 636 O O . VAL A 1 80 ? 0.459 -17.186 -14.772 1.00 44.09 80 VAL A O 1
ATOM 639 N N . VAL A 1 81 ? -1.380 -18.174 -15.587 1.00 41.91 81 VAL A N 1
ATOM 640 C CA . VAL A 1 81 ? -0.730 -19.462 -15.911 1.00 41.91 81 VAL A CA 1
ATOM 641 C C . VAL A 1 81 ? 0.031 -19.427 -17.245 1.00 41.91 81 VAL A C 1
ATOM 643 O O . VAL A 1 81 ? 0.994 -20.164 -17.403 1.00 41.91 81 VAL A O 1
ATOM 646 N N . SER A 1 82 ? -0.339 -18.559 -18.193 1.00 38.41 82 SER A N 1
ATOM 647 C CA . SER A 1 82 ? 0.290 -18.517 -19.527 1.00 38.41 82 SER A CA 1
ATOM 648 C C . SER A 1 82 ? 1.610 -17.730 -19.604 1.00 38.41 82 SER A C 1
ATOM 650 O O . SER A 1 82 ? 2.195 -17.651 -20.684 1.00 38.41 82 SER A O 1
ATOM 652 N N . VAL A 1 83 ? 2.076 -17.127 -18.504 1.00 47.38 83 VAL A N 1
ATOM 653 C CA . VAL A 1 83 ? 3.385 -16.443 -18.435 1.00 47.38 83 VAL A CA 1
ATOM 654 C C . VAL A 1 83 ? 4.352 -17.231 -17.540 1.00 47.38 83 VAL A C 1
ATOM 656 O O . VAL A 1 83 ? 4.981 -16.687 -16.633 1.00 47.38 83 VAL A O 1
ATOM 659 N N . CYS A 1 84 ? 4.434 -18.537 -17.791 1.00 43.81 84 CYS A N 1
ATOM 660 C CA . CYS A 1 84 ? 5.551 -19.424 -17.469 1.00 43.81 84 CYS A CA 1
ATOM 661 C C . CYS A 1 84 ? 5.789 -20.325 -18.683 1.00 43.81 84 CYS A C 1
ATOM 663 O O . CYS A 1 84 ? 4.779 -20.773 -19.272 1.00 43.81 84 CYS A O 1
#

Sequence (84 aa):
MVRGKVEMKRIENATSRQVTFSKRRNGVMKKAYELSVLCDAQVALIIFSQKGKLFQFSSSRLHLTADATLSHGLFVLFYVVSVC